Protein AF-A0A2L2WNN1-F1 (afdb_monomer)

Foldseek 3Di:
DKWKFAAAPVVVVCQVVFHKDFFQDQCCPNHPNFKRAGAGKIAPDDLQQVCQWCQPPHHHQKMFIWDAPPVLVQKDKIKGWTFGNDPPDPGTDIDIGIMIYGRIDHCVRTPTPDMDGNVVRDPPVSVVVVVVVVVVVD

Structure (mmCIF, N/CA/C/O backbone):
data_AF-A0A2L2WNN1-F1
#
_entry.id   AF-A0A2L2WNN1-F1
#
loop_
_atom_site.group_PDB
_atom_site.id
_atom_site.type_symbol
_atom_site.label_atom_id
_atom_site.label_alt_id
_atom_site.label_comp_id
_atom_site.label_asym_id
_atom_site.label_entity_id
_atom_site.label_seq_id
_atom_site.pdbx_PDB_ins_code
_atom_site.Cartn_x
_atom_site.Cartn_y
_atom_site.Cartn_z
_atom_site.occupancy
_atom_site.B_iso_or_equiv
_atom_site.auth_seq_id
_atom_site.auth_comp_id
_atom_site.auth_asym_id
_atom_site.auth_atom_id
_atom_site.pdbx_PDB_model_num
ATOM 1 N N . MET A 1 1 ? -4.022 11.574 6.636 1.00 94.25 1 MET A N 1
ATOM 2 C CA . MET A 1 1 ? -2.772 11.384 5.868 1.00 94.25 1 MET A CA 1
ATOM 3 C C . MET A 1 1 ? -3.004 10.457 4.685 1.00 94.25 1 MET A C 1
ATOM 5 O O . MET A 1 1 ? -3.510 9.356 4.869 1.00 94.25 1 MET A O 1
ATOM 9 N N . ILE A 1 2 ? -2.550 10.853 3.493 1.00 97.50 2 ILE A N 1
ATOM 10 C CA . ILE A 1 2 ? -2.607 10.013 2.288 1.00 97.50 2 ILE A CA 1
ATOM 11 C C . ILE A 1 2 ? -1.400 9.077 2.236 1.00 97.50 2 ILE A C 1
ATOM 13 O O . ILE A 1 2 ? -0.259 9.529 2.319 1.00 97.50 2 ILE A O 1
ATOM 17 N N . LEU A 1 3 ? -1.659 7.778 2.100 1.00 97.88 3 LEU A N 1
ATOM 18 C CA . LEU A 1 3 ? -0.655 6.725 2.170 1.00 97.88 3 LEU A CA 1
ATOM 19 C C . LEU A 1 3 ? -0.849 5.678 1.069 1.00 97.88 3 LEU A C 1
ATOM 21 O O . LEU A 1 3 ? -1.965 5.256 0.772 1.00 97.88 3 LEU A O 1
ATOM 25 N N . THR A 1 4 ? 0.265 5.223 0.503 1.00 98.25 4 THR A N 1
ATOM 26 C CA . THR A 1 4 ? 0.345 4.207 -0.549 1.00 98.25 4 THR A CA 1
ATOM 27 C C . THR A 1 4 ? 0.677 2.842 0.045 1.00 98.25 4 THR A C 1
ATOM 29 O O . THR A 1 4 ? 1.602 2.716 0.851 1.00 98.25 4 THR A O 1
ATOM 32 N N . ARG A 1 5 ? -0.011 1.789 -0.403 1.00 96.94 5 ARG A N 1
ATOM 33 C CA . ARG A 1 5 ? 0.290 0.402 -0.036 1.00 96.94 5 ARG A CA 1
ATOM 34 C C . ARG A 1 5 ? 0.135 -0.539 -1.223 1.00 96.94 5 ARG A C 1
ATOM 36 O O . ARG A 1 5 ? -0.883 -0.530 -1.905 1.00 96.94 5 ARG A O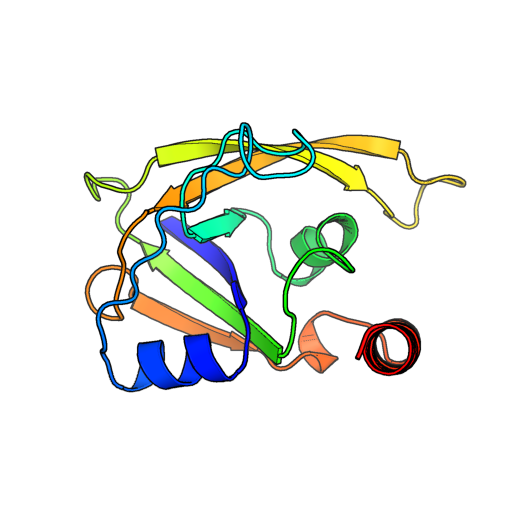 1
ATOM 43 N N . PHE A 1 6 ? 1.129 -1.397 -1.412 1.00 97.44 6 PHE A N 1
ATOM 44 C CA . PHE A 1 6 ? 1.059 -2.524 -2.337 1.00 97.44 6 PHE A CA 1
ATOM 45 C C . PHE A 1 6 ? 0.637 -3.779 -1.578 1.00 97.44 6 PHE A C 1
ATOM 47 O O . PHE A 1 6 ? 1.162 -4.054 -0.493 1.00 97.44 6 PHE A O 1
ATOM 54 N N . CYS A 1 7 ? -0.312 -4.525 -2.130 1.00 95.69 7 CYS A N 1
ATOM 55 C CA . CYS A 1 7 ? -0.872 -5.704 -1.489 1.00 95.69 7 CYS A CA 1
ATOM 56 C C . CYS A 1 7 ? -1.170 -6.826 -2.492 1.00 95.69 7 CYS A C 1
ATOM 58 O O . CYS A 1 7 ? -1.134 -6.645 -3.714 1.00 95.69 7 CYS A O 1
ATOM 60 N N . SER A 1 8 ? -1.398 -8.027 -1.958 1.00 95.19 8 SER A N 1
ATOM 61 C CA . SER A 1 8 ? -1.869 -9.161 -2.753 1.00 95.19 8 SER A CA 1
ATOM 62 C C . SER A 1 8 ? -3.348 -9.000 -3.087 1.00 95.19 8 SER A C 1
ATOM 64 O O . SER A 1 8 ? -4.079 -8.275 -2.404 1.00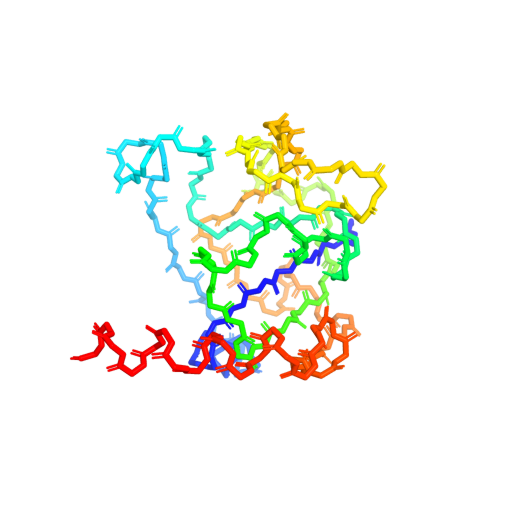 95.19 8 SER A O 1
ATOM 66 N N . ARG A 1 9 ? -3.818 -9.733 -4.101 1.00 95.06 9 ARG A N 1
ATOM 67 C CA . ARG A 1 9 ? -5.239 -9.723 -4.467 1.00 95.06 9 ARG A CA 1
ATOM 68 C C . ARG A 1 9 ? -6.126 -10.144 -3.295 1.00 95.06 9 ARG A C 1
ATOM 70 O O . ARG A 1 9 ? -7.113 -9.483 -3.008 1.00 95.06 9 ARG A O 1
ATOM 77 N N . GLN A 1 10 ? -5.707 -11.175 -2.562 1.00 96.19 10 GLN A N 1
ATOM 78 C CA . GLN A 1 10 ? -6.430 -11.677 -1.395 1.00 96.19 10 GLN A CA 1
ATOM 79 C C . GLN A 1 10 ? -6.556 -10.631 -0.277 1.00 96.19 10 GLN A C 1
ATOM 81 O O . GLN A 1 10 ? -7.618 -10.503 0.325 1.00 96.19 10 GLN A O 1
ATOM 86 N N . GLU A 1 11 ? -5.482 -9.896 0.028 1.00 96.50 11 GLU A N 1
ATOM 87 C CA . GLU A 1 11 ? -5.532 -8.827 1.032 1.00 96.50 11 GLU A CA 1
ATOM 88 C C . GLU A 1 11 ? -6.479 -7.705 0.588 1.00 96.50 11 GLU A C 1
ATOM 90 O O . GLU A 1 11 ? -7.280 -7.218 1.387 1.00 96.50 11 GLU A O 1
ATOM 95 N N . PHE A 1 12 ? -6.421 -7.328 -0.692 1.00 96.88 12 PHE A N 1
ATOM 96 C CA . PHE A 1 12 ? -7.287 -6.298 -1.254 1.00 96.88 12 PHE A CA 1
ATOM 97 C C . PHE A 1 12 ? -8.770 -6.687 -1.214 1.00 96.88 12 PHE A C 1
ATOM 99 O O . PHE A 1 12 ? -9.597 -5.887 -0.777 1.00 96.88 12 PHE A O 1
ATOM 106 N N . ASP A 1 13 ? -9.107 -7.920 -1.595 1.00 97.38 13 ASP A N 1
ATOM 107 C CA . ASP A 1 13 ? -10.490 -8.406 -1.599 1.00 97.38 13 ASP A CA 1
ATOM 108 C C . ASP A 1 13 ? -11.085 -8.406 -0.178 1.00 97.38 13 ASP A C 1
ATOM 110 O O . ASP A 1 13 ? -12.196 -7.913 0.034 1.00 97.38 13 ASP A O 1
ATOM 114 N N . LYS A 1 14 ? -10.312 -8.855 0.822 1.00 97.62 14 LYS A N 1
ATOM 115 C CA . LYS A 1 14 ? -10.697 -8.795 2.245 1.00 97.62 14 LYS A CA 1
ATOM 116 C C . LYS A 1 14 ? -10.915 -7.362 2.731 1.00 97.62 14 LYS A C 1
ATOM 118 O O . LYS A 1 14 ? -11.897 -7.070 3.412 1.00 97.62 14 LYS A O 1
ATOM 123 N N . PHE A 1 15 ? -10.024 -6.446 2.351 1.00 97.38 15 PHE A N 1
ATOM 124 C CA . PHE A 1 15 ? -10.166 -5.030 2.681 1.00 97.38 15 PHE A CA 1
ATOM 125 C C . PHE A 1 15 ? -11.460 -4.432 2.102 1.00 97.38 15 PHE A C 1
ATOM 127 O O . PHE A 1 15 ? -12.191 -3.739 2.815 1.00 97.38 15 PHE A O 1
ATOM 134 N N . LEU A 1 16 ? -11.785 -4.732 0.838 1.00 96.62 16 LEU A N 1
ATOM 135 C CA . LEU A 1 16 ? -13.021 -4.271 0.193 1.00 96.62 16 LEU A CA 1
ATOM 136 C C . LEU A 1 16 ? -14.280 -4.854 0.850 1.00 96.62 16 LEU A C 1
ATOM 138 O O . LEU A 1 16 ? -15.261 -4.126 1.047 1.00 96.62 16 LEU A O 1
ATOM 142 N N . ALA A 1 17 ? -14.227 -6.126 1.256 1.00 97.25 17 ALA A N 1
ATOM 143 C CA . ALA A 1 17 ? -15.282 -6.782 2.028 1.00 97.25 17 ALA A CA 1
ATOM 144 C C . ALA A 1 17 ? -15.506 -6.137 3.411 1.00 97.25 17 ALA A C 1
ATOM 146 O O . ALA A 1 17 ? -16.533 -6.368 4.046 1.00 97.25 17 ALA A O 1
ATOM 147 N N . GLY A 1 18 ? -14.589 -5.271 3.857 1.00 96.44 18 GLY A N 1
ATOM 148 C CA . GLY A 1 18 ? -14.649 -4.606 5.154 1.00 96.44 18 GLY A CA 1
ATOM 149 C C . GLY A 1 18 ? -14.128 -5.469 6.296 1.00 96.44 18 GLY A C 1
ATOM 150 O O . GLY A 1 18 ? -14.369 -5.131 7.453 1.00 96.44 18 GLY A O 1
ATOM 151 N N . GLU A 1 19 ? -13.414 -6.554 5.988 1.00 97.81 19 GLU A N 1
ATOM 152 C CA . GLU A 1 19 ? -12.759 -7.373 6.999 1.00 97.81 19 GLU A CA 1
ATOM 153 C C . GLU A 1 19 ? -11.661 -6.583 7.715 1.00 97.81 19 GLU A C 1
ATOM 155 O O . GLU A 1 19 ? -10.974 -5.732 7.138 1.00 97.81 19 GLU A O 1
ATOM 160 N N . THR A 1 20 ? -11.471 -6.911 8.989 1.00 97.44 20 THR A N 1
ATOM 161 C CA . THR A 1 20 ? -10.318 -6.456 9.755 1.00 97.44 20 THR A CA 1
ATOM 162 C C . THR A 1 20 ? -9.103 -7.290 9.381 1.00 97.44 20 THR A C 1
ATOM 164 O O . THR A 1 20 ? -9.014 -8.479 9.689 1.00 97.44 20 THR A O 1
ATOM 167 N N . LEU A 1 21 ? -8.154 -6.648 8.707 1.00 97.44 21 LEU A N 1
ATOM 168 C CA . LEU A 1 21 ? -6.873 -7.231 8.354 1.00 97.44 21 LEU A CA 1
ATOM 169 C C . LEU A 1 21 ? -5.935 -7.140 9.550 1.00 97.44 21 LEU A C 1
ATOM 171 O O . LEU A 1 21 ? -5.758 -6.059 10.105 1.00 97.44 21 LEU A O 1
ATOM 175 N N . ILE A 1 22 ? -5.298 -8.256 9.907 1.00 96.75 22 ILE A N 1
ATOM 176 C CA . ILE A 1 22 ? -4.352 -8.347 11.024 1.00 96.75 22 ILE A CA 1
ATOM 177 C C . ILE A 1 22 ? -3.023 -8.899 10.509 1.00 96.75 22 ILE A C 1
ATOM 179 O O . ILE A 1 22 ? -2.979 -9.941 9.855 1.00 96.75 22 ILE A O 1
ATOM 183 N N . ASN A 1 23 ? -1.931 -8.211 10.828 1.00 94.44 23 ASN A N 1
ATOM 184 C CA . ASN A 1 23 ? -0.572 -8.633 10.536 1.00 94.44 23 ASN A CA 1
ATOM 185 C C . ASN A 1 23 ? 0.356 -8.212 11.682 1.00 94.44 23 ASN A C 1
ATOM 187 O O . ASN A 1 23 ? 0.511 -7.030 11.974 1.00 94.44 23 ASN A O 1
ATOM 191 N N . ASN A 1 24 ? 1.003 -9.195 12.306 1.00 92.25 24 ASN A N 1
ATOM 192 C CA . ASN A 1 24 ? 1.931 -8.993 13.421 1.00 92.25 24 ASN A CA 1
ATOM 193 C C . ASN A 1 24 ? 3.392 -9.284 13.041 1.00 92.25 24 ASN A C 1
ATOM 195 O O . ASN A 1 24 ? 4.245 -9.394 13.921 1.00 92.25 24 ASN A O 1
ATOM 199 N N . THR A 1 25 ? 3.699 -9.421 11.746 1.00 90.19 25 THR A N 1
ATOM 200 C CA . THR A 1 25 ? 5.060 -9.662 11.263 1.00 90.19 25 THR A CA 1
ATOM 201 C C . THR A 1 25 ? 5.988 -8.530 11.693 1.00 90.19 25 THR A C 1
ATOM 203 O O . THR A 1 25 ? 5.729 -7.356 11.432 1.00 90.19 25 THR A O 1
ATOM 206 N N . ASP A 1 26 ? 7.091 -8.892 12.343 1.00 87.19 26 ASP A N 1
ATOM 207 C CA . ASP A 1 26 ? 8.188 -7.987 12.676 1.00 87.19 26 ASP A CA 1
ATOM 208 C C . ASP A 1 26 ? 9.205 -8.019 11.527 1.00 87.19 26 ASP A C 1
ATOM 210 O O . ASP A 1 26 ? 9.959 -8.984 11.391 1.00 87.19 26 ASP A O 1
ATOM 214 N N . HIS A 1 27 ? 9.216 -6.989 10.674 1.00 82.94 27 HIS A N 1
ATOM 215 C CA . HIS A 1 27 ? 10.076 -6.957 9.479 1.00 82.94 27 HIS A CA 1
ATOM 216 C C . HIS A 1 27 ? 11.559 -6.732 9.806 1.00 82.94 27 HIS A C 1
ATOM 218 O O . HIS A 1 27 ? 12.419 -6.943 8.944 1.00 82.94 27 HIS A O 1
ATOM 224 N N . TYR A 1 28 ? 11.871 -6.368 11.054 1.00 81.56 28 TYR A N 1
ATOM 225 C CA . TYR A 1 28 ? 13.239 -6.234 11.538 1.00 81.56 28 TYR A CA 1
ATOM 226 C C . TYR A 1 28 ? 13.786 -7.576 12.022 1.00 81.56 28 TYR A C 1
ATOM 228 O O . TYR A 1 28 ? 14.808 -8.039 11.522 1.00 81.56 28 TYR A O 1
ATOM 236 N N . ARG A 1 29 ? 13.093 -8.218 12.975 1.00 72.50 29 ARG A N 1
ATOM 237 C CA . ARG A 1 29 ? 13.551 -9.467 13.614 1.00 72.50 29 ARG A CA 1
ATOM 238 C C . ARG A 1 29 ? 13.189 -10.728 12.831 1.00 72.50 29 ARG A C 1
ATOM 240 O O . ARG A 1 29 ? 13.911 -11.712 12.916 1.00 72.50 29 ARG A O 1
ATOM 247 N N . GLY A 1 30 ? 12.074 -10.706 12.104 1.00 59.97 30 GLY A N 1
ATOM 248 C CA . GLY A 1 30 ? 11.578 -11.812 11.277 1.00 59.97 30 GLY A CA 1
ATOM 249 C C . GLY A 1 30 ? 11.747 -11.589 9.771 1.00 59.97 30 GLY A C 1
ATOM 250 O O . GLY A 1 30 ? 11.331 -12.436 8.985 1.00 59.97 30 GLY A O 1
ATOM 251 N N . GLY A 1 31 ? 12.329 -10.458 9.358 1.00 61.25 31 GLY A N 1
ATOM 252 C CA . GLY A 1 31 ? 12.620 -10.130 7.961 1.00 61.25 31 GLY A CA 1
ATOM 253 C C . GLY A 1 31 ? 14.118 -10.135 7.643 1.00 61.25 31 GLY A C 1
ATOM 254 O O . GLY A 1 31 ? 14.942 -10.626 8.408 1.0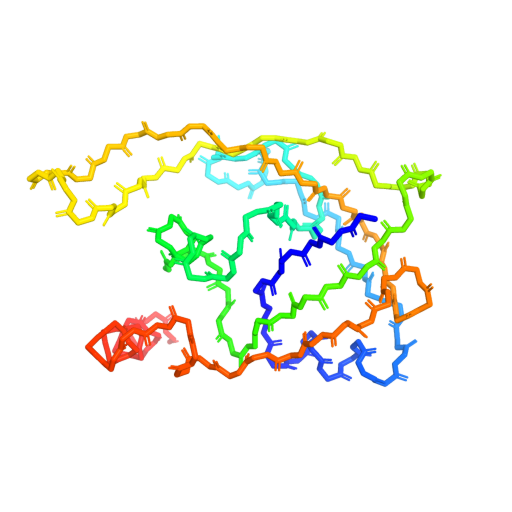0 61.25 31 GLY A O 1
ATOM 255 N N . LYS A 1 32 ? 14.502 -9.538 6.507 1.00 64.75 32 LYS A N 1
ATOM 256 C CA . LYS A 1 32 ? 15.918 -9.368 6.109 1.00 64.75 32 LYS A CA 1
ATOM 257 C C . LYS A 1 32 ? 16.615 -8.182 6.811 1.00 64.75 32 LYS A C 1
ATOM 259 O O . LYS A 1 32 ? 17.645 -7.719 6.331 1.00 64.75 32 LYS A O 1
ATOM 264 N N . GLY A 1 33 ? 16.031 -7.640 7.887 1.00 66.00 33 GLY A N 1
ATOM 265 C CA . GLY A 1 33 ? 16.552 -6.475 8.621 1.00 66.00 33 GLY A CA 1
ATOM 266 C C . GLY A 1 33 ? 16.457 -5.140 7.868 1.00 66.00 33 GLY A C 1
ATOM 267 O O . GLY A 1 33 ? 17.121 -4.175 8.239 1.00 66.00 33 GLY A O 1
ATOM 268 N N . GLY A 1 34 ? 15.666 -5.084 6.791 1.00 75.06 34 GLY A N 1
ATOM 269 C CA . GLY A 1 34 ? 15.569 -3.924 5.901 1.00 75.06 34 GLY A CA 1
ATOM 270 C C . GLY A 1 34 ? 14.573 -2.850 6.342 1.00 75.06 34 GLY A C 1
ATOM 271 O O . GLY A 1 34 ? 14.666 -1.735 5.857 1.00 75.06 34 GLY A O 1
ATOM 272 N N . SER A 1 35 ? 13.642 -3.137 7.253 1.00 82.06 35 SER A N 1
ATOM 273 C CA . SER A 1 35 ? 12.681 -2.154 7.774 1.00 82.06 35 SER A CA 1
ATOM 274 C C . SER A 1 35 ? 12.435 -2.402 9.260 1.00 82.06 35 SER A C 1
ATOM 276 O O . SER A 1 35 ? 12.487 -3.545 9.711 1.00 82.06 35 SER A O 1
ATOM 278 N N . VAL A 1 36 ? 12.185 -1.335 10.026 1.00 84.81 36 VAL A N 1
ATOM 279 C CA . VAL A 1 36 ? 11.837 -1.413 11.462 1.00 84.81 36 VAL A CA 1
ATOM 280 C C . VAL A 1 36 ? 10.325 -1.464 11.702 1.00 84.81 36 VAL A C 1
ATOM 282 O O . VAL A 1 36 ? 9.840 -1.230 12.809 1.00 84.81 36 VAL A O 1
ATOM 285 N N . SER A 1 37 ? 9.562 -1.730 10.646 1.00 85.88 37 SER A N 1
ATOM 286 C CA . SER A 1 37 ? 8.105 -1.781 10.656 1.00 85.88 37 SER A CA 1
ATOM 287 C C . SER A 1 37 ? 7.567 -3.070 11.281 1.00 85.88 37 SER A C 1
ATOM 289 O O . SER A 1 37 ? 8.202 -4.129 11.259 1.00 85.88 37 SER A O 1
ATOM 291 N N . LYS A 1 38 ? 6.353 -2.977 11.836 1.00 91.12 38 LYS A N 1
ATOM 292 C CA . LYS A 1 38 ? 5.580 -4.125 12.318 1.00 91.12 38 LYS A CA 1
ATOM 293 C C . LYS A 1 38 ? 4.200 -4.129 11.680 1.00 91.12 38 LYS A C 1
ATOM 295 O O . LYS A 1 38 ? 3.497 -3.124 11.740 1.00 91.12 38 LYS A O 1
ATOM 300 N N . GLY A 1 39 ? 3.827 -5.262 11.101 1.00 93.56 39 GLY A N 1
ATOM 301 C CA . GLY A 1 39 ? 2.556 -5.454 10.419 1.00 93.56 39 GLY A CA 1
ATOM 302 C C . GLY A 1 39 ? 2.550 -4.929 8.988 1.00 93.56 39 GLY A C 1
ATOM 303 O O . GLY A 1 39 ? 3.437 -5.237 8.188 1.00 93.56 39 GLY A O 1
ATOM 304 N N . PHE A 1 40 ? 1.512 -4.175 8.648 1.00 95.44 40 PHE A N 1
ATOM 305 C CA . PHE A 1 40 ? 1.305 -3.610 7.323 1.00 95.44 40 PHE A CA 1
ATOM 306 C C . PHE A 1 40 ? 2.069 -2.303 7.164 1.00 95.44 40 PHE A C 1
ATOM 308 O O . PHE A 1 40 ? 1.872 -1.375 7.944 1.00 95.44 40 PHE A O 1
ATOM 315 N N . CYS A 1 41 ? 2.909 -2.221 6.136 1.00 94.81 41 CYS A N 1
ATOM 316 C CA . CYS A 1 41 ? 3.688 -1.028 5.815 1.00 94.81 41 CYS A CA 1
ATOM 317 C C . CYS A 1 41 ? 2.986 -0.172 4.759 1.00 94.81 41 CYS A C 1
ATOM 319 O O . CYS A 1 41 ? 2.361 -0.693 3.828 1.00 94.81 41 CYS A O 1
ATOM 321 N N . PHE A 1 42 ? 3.148 1.135 4.896 1.00 96.69 42 PHE A N 1
ATOM 322 C CA . PHE A 1 42 ? 2.626 2.164 4.017 1.00 96.69 42 PHE A CA 1
ATOM 323 C C . PHE A 1 42 ? 3.735 3.160 3.696 1.00 96.69 42 PHE A C 1
ATOM 325 O O . PHE A 1 42 ? 4.520 3.539 4.569 1.00 96.69 42 PHE A O 1
ATOM 332 N N . SER A 1 43 ? 3.764 3.611 2.450 1.00 96.81 43 SER A N 1
ATOM 333 C CA . SER A 1 43 ? 4.660 4.663 1.996 1.00 96.81 43 SER A CA 1
ATOM 334 C C . SER A 1 43 ? 3.914 5.998 1.911 1.00 96.81 43 SER A C 1
ATOM 336 O O . SER A 1 43 ? 2.777 6.019 1.439 1.00 96.81 43 SER A O 1
ATOM 338 N N . PRO A 1 44 ? 4.525 7.120 2.329 1.00 97.00 44 PRO A N 1
ATOM 339 C CA . PRO A 1 44 ? 4.005 8.453 2.035 1.00 97.00 44 PRO A CA 1
ATOM 340 C C . PRO A 1 44 ? 4.268 8.888 0.583 1.00 97.00 44 PRO A C 1
ATOM 342 O O . PRO A 1 44 ? 3.738 9.908 0.153 1.00 97.00 44 PRO A O 1
ATOM 345 N N . ASP A 1 45 ? 5.096 8.152 -0.167 1.00 96.62 45 ASP A N 1
ATOM 346 C CA . ASP A 1 45 ? 5.382 8.455 -1.567 1.00 96.62 45 ASP A CA 1
ATOM 347 C C . ASP A 1 45 ? 4.224 8.013 -2.476 1.00 96.62 45 ASP A C 1
ATOM 349 O O . ASP A 1 45 ? 3.525 7.028 -2.215 1.00 96.62 45 ASP A O 1
ATOM 353 N N . GLU A 1 46 ? 4.067 8.693 -3.613 1.00 96.62 46 GLU A N 1
ATOM 354 C CA . GLU A 1 46 ? 3.133 8.263 -4.654 1.00 96.62 46 GLU A CA 1
ATOM 355 C C . GLU A 1 46 ? 3.484 6.875 -5.225 1.00 96.62 46 GLU A C 1
ATOM 357 O O . GLU A 1 46 ? 4.669 6.527 -5.293 1.00 96.62 46 GLU A O 1
ATOM 362 N N . PRO A 1 47 ? 2.498 6.112 -5.744 1.00 96.69 47 PRO A N 1
ATOM 363 C CA . PRO A 1 47 ? 2.687 4.750 -6.250 1.00 96.69 47 PRO A CA 1
ATOM 364 C C . PRO A 1 47 ? 3.896 4.555 -7.166 1.00 96.69 47 PRO A C 1
ATOM 366 O O . PRO A 1 47 ? 4.727 3.693 -6.899 1.00 96.69 47 PRO A O 1
ATOM 369 N N . LYS A 1 48 ? 4.066 5.388 -8.202 1.00 94.62 48 LYS A N 1
ATOM 370 C CA . LYS A 1 48 ? 5.209 5.276 -9.129 1.00 94.62 48 LYS A CA 1
ATOM 371 C C . LYS A 1 48 ? 6.556 5.503 -8.448 1.00 94.62 48 LYS A C 1
ATOM 373 O O . LYS A 1 48 ? 7.549 4.895 -8.837 1.00 94.62 48 LYS A O 1
ATOM 378 N N . THR A 1 49 ? 6.613 6.386 -7.456 1.00 93.75 49 THR A N 1
ATOM 379 C CA . THR A 1 49 ? 7.839 6.665 -6.700 1.00 93.75 49 THR A CA 1
ATOM 380 C C . THR A 1 49 ? 8.127 5.538 -5.717 1.00 93.75 49 THR A C 1
ATOM 382 O O . THR A 1 49 ? 9.251 5.042 -5.689 1.00 93.75 49 THR A O 1
ATOM 385 N N . ALA A 1 50 ? 7.111 5.089 -4.977 1.00 95.31 50 ALA A N 1
ATOM 386 C CA . ALA A 1 50 ? 7.206 3.972 -4.045 1.00 95.31 50 ALA A CA 1
ATOM 387 C C . ALA A 1 50 ? 7.628 2.671 -4.750 1.00 95.31 50 ALA A C 1
ATOM 389 O O . ALA A 1 50 ? 8.502 1.939 -4.283 1.00 95.31 50 ALA A O 1
ATOM 390 N N . TRP A 1 51 ? 7.076 2.425 -5.939 1.00 94.81 51 TRP A N 1
ATOM 391 C CA . TRP A 1 51 ? 7.385 1.257 -6.754 1.00 94.81 51 TRP A CA 1
ATOM 392 C C . TRP A 1 51 ? 8.872 1.132 -7.099 1.00 94.81 51 TRP A C 1
ATOM 394 O O . TRP A 1 51 ? 9.413 0.027 -7.088 1.00 94.81 51 TRP A O 1
ATOM 404 N N . ARG A 1 52 ? 9.571 2.256 -7.318 1.00 91.94 52 ARG A N 1
ATOM 405 C CA . ARG A 1 52 ? 11.001 2.256 -7.675 1.00 91.94 52 ARG A CA 1
ATOM 406 C C . ARG A 1 52 ? 11.868 1.516 -6.670 1.00 91.94 52 ARG A C 1
ATOM 408 O O . ARG A 1 52 ? 12.866 0.956 -7.098 1.00 91.94 52 ARG A O 1
ATOM 415 N N . TYR A 1 53 ? 11.515 1.525 -5.386 1.00 91.12 53 TYR A N 1
ATOM 416 C CA . TYR A 1 53 ? 12.309 0.907 -4.320 1.00 91.12 53 TYR A CA 1
ATOM 417 C C . TYR A 1 53 ? 11.616 -0.277 -3.629 1.00 91.12 53 TYR A C 1
ATOM 419 O O . TYR A 1 53 ? 12.280 -1.036 -2.924 1.00 91.12 53 TYR A O 1
ATOM 427 N N . LEU A 1 54 ? 10.309 -0.471 -3.848 1.00 92.12 54 LEU A N 1
ATOM 428 C CA . LEU A 1 54 ? 9.548 -1.609 -3.315 1.00 92.12 54 LEU A CA 1
ATOM 429 C C . LEU A 1 54 ? 9.377 -2.763 -4.314 1.00 92.12 54 LEU A C 1
ATOM 431 O O . LEU A 1 54 ? 9.028 -3.878 -3.909 1.00 92.12 54 LEU A O 1
ATOM 435 N N . LYS A 1 55 ? 9.620 -2.544 -5.614 1.00 89.19 55 LYS A N 1
ATOM 436 C CA . LYS A 1 55 ? 9.491 -3.605 -6.621 1.00 89.19 55 LYS A CA 1
ATOM 437 C C . LYS A 1 55 ? 10.363 -4.816 -6.277 1.00 89.19 55 LYS A C 1
ATOM 439 O O . LYS A 1 55 ? 11.537 -4.694 -5.935 1.00 89.19 55 LYS A O 1
ATOM 444 N N . GLY A 1 56 ? 9.768 -6.006 -6.361 1.00 85.56 56 GLY A N 1
ATOM 445 C CA . GLY A 1 56 ? 10.437 -7.280 -6.078 1.00 85.56 56 GLY A CA 1
ATOM 446 C C . GLY A 1 56 ? 10.455 -7.721 -4.607 1.00 85.56 56 GLY A C 1
ATOM 447 O O . GLY A 1 56 ? 10.865 -8.854 -4.346 1.00 85.56 56 GLY A O 1
ATOM 448 N N . ILE A 1 57 ? 9.995 -6.888 -3.664 1.00 87.06 57 ILE A N 1
ATOM 449 C CA . ILE A 1 57 ? 9.852 -7.264 -2.241 1.00 87.06 57 ILE A CA 1
ATOM 450 C C . ILE A 1 57 ? 8.409 -7.214 -1.727 1.00 87.06 57 ILE A C 1
ATOM 452 O O . ILE A 1 57 ? 8.109 -7.852 -0.721 1.00 87.06 57 ILE A O 1
ATOM 456 N N . VAL A 1 58 ? 7.514 -6.505 -2.417 1.00 90.44 58 VAL A N 1
ATOM 457 C CA . VAL A 1 58 ? 6.082 -6.447 -2.087 1.00 90.44 58 VAL A CA 1
ATOM 458 C C . VAL A 1 58 ? 5.242 -7.253 -3.077 1.00 90.44 58 VAL A C 1
ATOM 460 O O . VAL A 1 58 ? 5.619 -7.433 -4.238 1.00 90.44 58 VAL A O 1
ATOM 463 N N . SER A 1 59 ? 4.074 -7.713 -2.621 1.00 91.38 59 SER A N 1
ATOM 464 C CA . SER A 1 59 ? 3.013 -8.155 -3.535 1.00 91.38 59 SER A CA 1
ATOM 465 C C . SER A 1 59 ? 2.487 -6.948 -4.298 1.00 91.38 59 SER A C 1
ATOM 467 O O . SER A 1 59 ? 2.329 -5.889 -3.704 1.00 91.38 59 SER A O 1
ATOM 469 N N . TYR A 1 60 ? 2.237 -7.103 -5.594 1.00 92.38 60 TYR A N 1
ATOM 470 C CA . TYR A 1 60 ? 1.913 -5.990 -6.492 1.00 92.38 60 TYR A CA 1
ATOM 471 C C . TYR A 1 60 ? 0.606 -6.196 -7.258 1.00 92.38 60 TYR A C 1
ATOM 473 O O . TYR A 1 60 ? 0.385 -5.533 -8.260 1.00 92.38 60 TYR A O 1
ATOM 481 N N . ASP A 1 61 ? -0.254 -7.109 -6.804 1.00 93.31 61 ASP A N 1
ATOM 482 C CA . ASP A 1 61 ? -1.524 -7.401 -7.485 1.00 93.31 61 ASP A CA 1
ATOM 483 C C . ASP A 1 61 ? -2.493 -6.212 -7.429 1.00 93.31 61 ASP A C 1
ATOM 485 O O . ASP A 1 61 ? -3.343 -6.057 -8.304 1.00 93.31 61 ASP A O 1
ATOM 489 N N . ALA A 1 62 ? -2.365 -5.378 -6.394 1.00 94.44 62 ALA A N 1
ATOM 490 C CA . ALA A 1 62 ? -3.051 -4.103 -6.270 1.00 94.44 62 ALA A CA 1
ATOM 491 C C . ALA A 1 62 ? -2.154 -3.076 -5.565 1.00 94.44 62 ALA A C 1
ATOM 493 O O . ALA A 1 62 ? -1.377 -3.411 -4.666 1.00 94.44 62 ALA A O 1
ATOM 494 N N . CYS A 1 63 ? -2.299 -1.807 -5.947 1.00 98.00 63 CYS A N 1
ATOM 495 C CA . CYS A 1 63 ? -1.769 -0.677 -5.193 1.00 98.00 63 CYS A CA 1
ATOM 496 C C . CYS A 1 63 ? -2.930 0.189 -4.706 1.00 98.00 63 CYS A C 1
ATOM 498 O O . CYS A 1 63 ? -3.642 0.790 -5.508 1.00 98.00 63 CYS A O 1
ATOM 500 N N . ILE A 1 64 ? -3.112 0.284 -3.393 1.00 97.81 64 ILE A N 1
ATOM 501 C CA . ILE A 1 64 ? -4.137 1.125 -2.781 1.00 97.81 64 ILE A CA 1
ATOM 502 C C . ILE A 1 64 ? -3.537 2.434 -2.279 1.00 97.81 64 ILE A C 1
ATOM 504 O O . ILE A 1 64 ? -2.421 2.479 -1.764 1.00 97.81 64 ILE A O 1
ATOM 508 N N . ILE A 1 65 ? -4.315 3.497 -2.426 1.00 98.44 65 ILE A N 1
ATOM 509 C CA . ILE A 1 65 ? -4.090 4.796 -1.811 1.00 98.44 65 ILE A CA 1
ATOM 510 C C . ILE A 1 65 ? -5.201 4.975 -0.790 1.00 98.44 65 ILE A C 1
ATOM 512 O O . ILE A 1 65 ? -6.384 4.919 -1.141 1.00 98.44 65 ILE A O 1
ATOM 516 N N . VAL A 1 66 ? -4.821 5.165 0.465 1.00 98.06 66 VAL A N 1
ATOM 517 C CA . VAL A 1 66 ? -5.747 5.293 1.588 1.00 98.06 66 VAL A CA 1
ATOM 518 C C . VAL A 1 66 ? -5.528 6.607 2.321 1.00 98.06 66 VAL A C 1
ATOM 520 O O . VAL A 1 66 ? -4.408 7.106 2.387 1.00 98.06 66 VAL A O 1
ATOM 523 N N . ASP A 1 67 ? -6.599 7.150 2.883 1.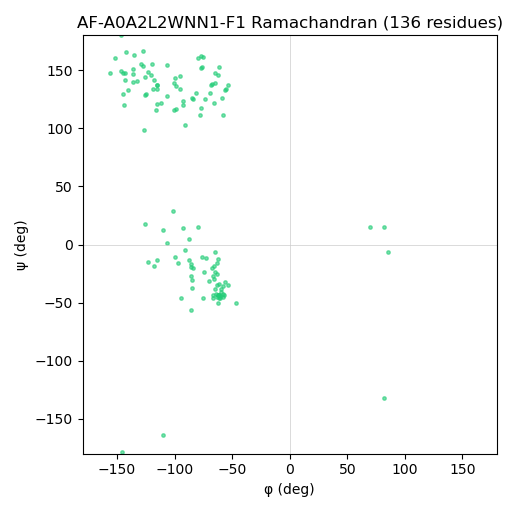00 97.94 67 ASP A N 1
ATOM 524 C CA . ASP A 1 67 ? -6.538 8.219 3.869 1.00 97.94 67 ASP A CA 1
ATOM 525 C C . ASP A 1 67 ? -6.684 7.618 5.268 1.00 97.94 67 ASP A C 1
ATOM 527 O O . ASP A 1 67 ? -7.704 7.003 5.598 1.00 97.94 67 ASP A O 1
ATOM 531 N N . ILE A 1 68 ? -5.637 7.771 6.074 1.00 96.50 68 ILE A N 1
ATOM 532 C CA . ILE A 1 68 ? -5.599 7.360 7.477 1.00 96.50 68 ILE A CA 1
ATOM 533 C C . ILE A 1 68 ? -5.456 8.627 8.320 1.00 96.50 68 ILE A C 1
ATOM 535 O O . ILE A 1 68 ? -4.470 9.341 8.124 1.00 96.50 68 ILE A O 1
ATOM 539 N N . PRO A 1 69 ? -6.383 8.933 9.245 1.00 94.00 69 PRO A N 1
ATOM 540 C CA . PRO A 1 69 ? -6.257 10.090 10.129 1.00 94.00 69 PRO A CA 1
ATOM 541 C C . PRO A 1 69 ? -4.925 10.097 10.887 1.00 94.00 69 PRO A C 1
ATOM 543 O O . PRO A 1 69 ? -4.483 9.060 11.384 1.00 94.00 69 PRO A O 1
ATOM 546 N N . ASP A 1 70 ? -4.282 11.258 10.978 1.00 86.69 70 ASP A N 1
ATOM 547 C CA . ASP A 1 70 ? -2.935 11.406 11.551 1.00 86.69 70 ASP A CA 1
ATOM 548 C C . ASP A 1 70 ? -2.897 11.075 13.054 1.00 86.69 70 ASP A C 1
ATOM 550 O O . ASP A 1 70 ? -1.854 10.705 13.592 1.00 86.69 70 ASP A O 1
ATOM 554 N N . ASP A 1 71 ? -4.045 11.183 13.722 1.00 86.88 71 ASP A N 1
ATOM 555 C CA . ASP A 1 71 ? -4.279 10.851 15.124 1.00 86.88 71 ASP A CA 1
ATOM 556 C C . ASP A 1 71 ? -4.667 9.379 15.348 1.00 86.88 71 ASP A C 1
ATOM 558 O O . ASP A 1 71 ? -4.944 8.987 16.482 1.00 86.88 71 ASP A O 1
ATOM 562 N N . THR A 1 72 ? -4.651 8.541 14.301 1.00 88.94 72 THR A N 1
ATOM 563 C CA . THR A 1 72 ? -4.921 7.100 14.411 1.00 88.94 72 THR A CA 1
ATOM 564 C C . THR A 1 72 ? -3.926 6.459 15.390 1.00 88.94 72 THR A C 1
ATOM 566 O O . THR A 1 72 ? -2.751 6.310 15.043 1.00 88.94 72 THR A O 1
ATOM 569 N N . PRO A 1 73 ? -4.356 5.990 16.581 1.00 85.38 73 PRO A N 1
ATOM 570 C CA . PRO A 1 73 ? -3.428 5.609 17.656 1.00 85.38 73 PRO A CA 1
ATOM 571 C C . PRO A 1 73 ? -2.495 4.441 17.312 1.00 85.38 73 PRO A C 1
ATOM 573 O O . PRO A 1 73 ? -1.421 4.286 17.893 1.00 85.38 73 PRO A O 1
ATOM 576 N N . MET A 1 74 ? -2.915 3.588 16.377 1.00 88.25 74 MET A N 1
ATOM 577 C CA . MET A 1 74 ? -2.156 2.413 15.951 1.00 88.25 74 MET A CA 1
ATOM 578 C C . MET A 1 74 ? -1.159 2.713 14.825 1.00 88.25 74 MET A C 1
ATOM 580 O O . MET A 1 74 ? -0.293 1.879 14.556 1.00 88.25 74 MET A O 1
ATOM 584 N N . LEU A 1 75 ? -1.259 3.876 14.173 1.00 93.88 75 LEU A N 1
ATOM 585 C CA . LEU A 1 75 ? -0.377 4.252 13.076 1.00 93.88 75 LEU A CA 1
ATOM 586 C C . LEU A 1 75 ? 0.977 4.701 13.634 1.00 93.88 75 LEU A C 1
ATOM 588 O O . LEU A 1 75 ? 1.082 5.687 14.361 1.00 93.88 75 LEU A O 1
ATOM 592 N N . ARG A 1 76 ? 2.043 3.982 13.286 1.00 94.75 76 ARG A N 1
ATOM 593 C CA . ARG A 1 76 ? 3.394 4.251 13.789 1.00 94.75 76 ARG A CA 1
ATOM 594 C C . ARG A 1 76 ? 4.321 4.670 12.667 1.00 94.75 76 ARG A C 1
ATOM 596 O O . ARG A 1 76 ? 4.389 4.002 11.638 1.00 94.75 76 ARG A O 1
ATOM 603 N N . LYS A 1 77 ? 5.096 5.730 12.900 1.00 94.62 77 LYS A N 1
ATOM 604 C CA . LYS A 1 77 ? 6.229 6.083 12.038 1.00 94.62 77 LYS A CA 1
ATOM 605 C C . LYS A 1 77 ? 7.295 4.995 12.115 1.00 94.62 77 LYS A C 1
ATOM 607 O O . LYS A 1 77 ? 7.587 4.466 13.186 1.00 94.62 77 LYS A O 1
ATOM 612 N N . SER A 1 78 ? 7.873 4.679 10.970 1.00 93.00 78 SER A N 1
ATOM 613 C CA . SER A 1 78 ? 8.922 3.686 10.797 1.00 93.00 78 SER A CA 1
ATOM 614 C C . SER A 1 78 ? 9.868 4.128 9.680 1.00 93.00 78 SER A C 1
ATOM 616 O O . SER A 1 78 ? 9.701 5.195 9.085 1.00 93.00 78 SER A O 1
ATOM 618 N N . CYS A 1 79 ? 10.886 3.327 9.398 1.00 92.44 79 CYS A N 1
ATOM 619 C CA . CYS A 1 79 ? 11.758 3.543 8.259 1.00 92.44 79 CYS A CA 1
ATOM 620 C C . CYS A 1 79 ? 1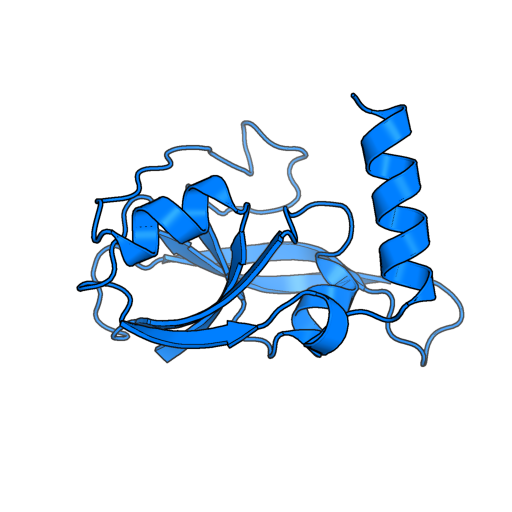2.243 2.222 7.670 1.00 92.44 79 CYS A C 1
ATOM 622 O O . CYS A 1 79 ? 12.427 1.225 8.377 1.00 92.44 79 CYS A O 1
ATOM 624 N N . GLY A 1 80 ? 12.479 2.253 6.362 1.00 90.12 80 GLY A N 1
ATOM 625 C CA . GLY A 1 80 ? 13.045 1.148 5.609 1.00 90.12 80 GLY A CA 1
ATOM 626 C C . GLY A 1 80 ? 14.281 1.576 4.828 1.00 90.12 80 GLY A C 1
ATOM 627 O O . GLY A 1 80 ? 14.374 2.700 4.336 1.00 90.12 80 GLY A O 1
ATOM 628 N N . LYS A 1 81 ? 15.252 0.675 4.739 1.00 90.81 81 LYS A N 1
ATOM 629 C CA . LYS A 1 81 ? 16.468 0.783 3.943 1.00 90.81 81 LYS A CA 1
ATOM 630 C C . LYS A 1 81 ? 16.277 -0.025 2.663 1.00 90.81 81 LYS A C 1
ATOM 632 O O . LYS A 1 81 ? 16.169 -1.250 2.709 1.00 90.81 81 LYS A O 1
ATOM 637 N N . TYR A 1 82 ? 16.288 0.660 1.527 1.00 89.75 82 TYR A N 1
ATOM 638 C CA . TYR A 1 82 ? 15.983 0.081 0.221 1.00 89.75 82 TYR A CA 1
ATOM 639 C C . TYR A 1 82 ? 17.075 0.355 -0.802 1.00 89.75 82 TYR A C 1
ATOM 641 O O . TYR A 1 82 ? 17.934 1.211 -0.599 1.00 89.75 82 TYR A O 1
ATOM 649 N N . MET A 1 83 ? 17.015 -0.370 -1.918 1.00 87.38 83 MET A N 1
ATOM 650 C CA . MET A 1 83 ? 17.727 0.003 -3.134 1.00 87.38 83 MET A CA 1
ATOM 651 C C . MET A 1 83 ? 16.796 0.844 -4.004 1.00 87.38 83 MET A C 1
ATOM 653 O O . MET A 1 83 ? 15.729 0.378 -4.395 1.00 87.38 83 MET A O 1
ATOM 657 N N . ASP A 1 84 ? 17.194 2.078 -4.295 1.00 83.94 84 ASP A N 1
ATOM 658 C CA . ASP A 1 84 ? 16.476 2.984 -5.187 1.00 83.94 84 ASP A CA 1
ATOM 659 C C . ASP A 1 84 ? 17.021 2.847 -6.612 1.00 83.94 84 ASP A C 1
ATOM 661 O O . ASP A 1 84 ? 18.220 3.023 -6.855 1.00 83.94 84 ASP A O 1
ATOM 665 N N . TYR A 1 85 ? 16.120 2.537 -7.544 1.00 78.31 85 TYR A N 1
ATOM 666 C CA . TYR A 1 85 ? 16.406 2.321 -8.963 1.00 78.31 85 TYR A CA 1
ATOM 667 C C . TYR A 1 85 ? 16.030 3.537 -9.831 1.00 78.31 85 TYR A C 1
ATOM 669 O O . TYR A 1 85 ? 15.647 3.381 -10.987 1.00 78.31 85 TYR A O 1
ATOM 677 N N . SER A 1 86 ? 16.064 4.752 -9.282 1.00 76.00 86 SER A N 1
ATOM 678 C CA . SER A 1 86 ? 15.787 5.984 -10.033 1.00 76.00 86 SER A CA 1
ATOM 679 C C . SER A 1 86 ? 16.680 6.151 -11.271 1.00 76.00 86 SER A C 1
ATOM 681 O O . SER A 1 86 ? 17.902 6.024 -11.221 1.00 76.00 86 SER A O 1
ATOM 683 N N . ASN A 1 87 ? 16.040 6.519 -12.386 1.00 61.44 87 ASN A N 1
ATOM 684 C CA . ASN A 1 87 ? 16.618 6.537 -13.737 1.00 61.44 87 ASN A CA 1
ATOM 685 C C . ASN A 1 87 ? 17.765 7.544 -13.955 1.00 61.44 87 ASN A C 1
ATOM 687 O O . ASN A 1 87 ? 18.355 7.563 -15.029 1.00 61.44 87 ASN A O 1
ATOM 691 N N . SER A 1 88 ? 18.069 8.408 -12.985 1.00 66.69 88 SER A N 1
ATOM 692 C CA . SER A 1 88 ? 19.115 9.429 -13.117 1.00 66.69 88 SER A CA 1
ATOM 693 C C . SER A 1 88 ? 20.494 8.967 -12.647 1.00 66.69 88 SER A C 1
ATOM 695 O O . SER A 1 88 ? 21.456 9.722 -12.785 1.00 66.69 88 SER A O 1
ATOM 697 N N . ARG A 1 89 ? 20.620 7.753 -12.089 1.00 66.12 89 ARG A N 1
ATOM 698 C CA . ARG A 1 89 ? 21.906 7.208 -11.638 1.00 66.12 89 ARG A CA 1
ATOM 699 C C . ARG A 1 89 ? 22.273 5.932 -12.400 1.00 66.12 89 ARG A C 1
ATOM 701 O O . ARG A 1 89 ? 21.402 5.102 -12.637 1.00 66.12 89 ARG A O 1
ATOM 708 N N . PRO A 1 90 ? 23.562 5.741 -12.741 1.00 68.88 90 PRO A N 1
ATOM 709 C CA . PRO A 1 90 ? 24.020 4.570 -13.491 1.00 68.88 90 PRO A CA 1
ATOM 710 C C . PRO A 1 90 ? 23.916 3.258 -12.700 1.00 68.88 90 PRO A C 1
ATOM 712 O O . PRO A 1 90 ? 23.891 2.187 -13.295 1.00 68.88 90 PRO A O 1
ATOM 715 N N . PHE A 1 91 ? 23.833 3.332 -11.368 1.00 74.56 91 PHE A N 1
ATOM 716 C CA . PHE A 1 91 ? 23.700 2.175 -10.489 1.00 74.56 91 PHE A CA 1
ATOM 717 C C . PHE A 1 91 ? 22.644 2.441 -9.412 1.00 74.56 91 PHE A C 1
ATOM 719 O O . PHE A 1 91 ? 22.520 3.587 -8.955 1.00 74.56 91 PHE A O 1
ATOM 726 N N . PRO A 1 92 ? 21.903 1.404 -8.976 1.00 79.62 92 PRO A N 1
ATOM 727 C CA . PRO A 1 92 ? 20.997 1.542 -7.851 1.00 79.62 92 PRO A CA 1
ATOM 728 C C . PRO A 1 92 ? 21.799 1.903 -6.599 1.00 79.62 92 PRO A C 1
ATOM 730 O O . PRO A 1 92 ? 22.931 1.454 -6.413 1.00 79.62 92 PRO A O 1
ATOM 733 N N . HIS A 1 93 ? 21.212 2.714 -5.727 1.00 84.12 93 HIS A N 1
ATOM 734 C CA . HIS A 1 93 ? 21.868 3.159 -4.501 1.00 84.12 93 HIS A CA 1
ATOM 735 C C . HIS A 1 93 ? 20.995 2.885 -3.286 1.00 84.12 93 HIS A C 1
ATOM 737 O O . HIS A 1 93 ? 19.771 2.824 -3.376 1.00 84.12 93 HIS A O 1
ATOM 743 N N . VAL A 1 94 ? 21.644 2.720 -2.138 1.00 87.50 94 VAL A N 1
ATOM 744 C CA . VAL A 1 94 ? 20.948 2.558 -0.867 1.00 87.50 94 VAL A CA 1
ATOM 745 C C . VAL A 1 94 ? 20.271 3.875 -0.494 1.00 87.50 94 VAL A C 1
ATOM 747 O O . VAL A 1 94 ? 20.920 4.921 -0.473 1.00 87.50 94 VAL A O 1
ATOM 750 N N . CYS A 1 95 ? 18.992 3.817 -0.140 1.00 88.25 95 CYS A N 1
ATOM 751 C CA . CYS A 1 95 ? 18.239 4.936 0.411 1.00 88.25 95 CYS A CA 1
ATOM 752 C C . CYS A 1 95 ? 17.523 4.527 1.704 1.00 88.25 95 CYS A C 1
ATOM 754 O O . CYS A 1 95 ? 17.235 3.351 1.928 1.00 88.25 95 CYS A O 1
ATOM 756 N N . VAL A 1 96 ? 17.245 5.507 2.564 1.00 91.50 96 VAL A N 1
ATOM 757 C CA . VAL A 1 96 ? 16.360 5.340 3.722 1.00 91.50 96 VAL A CA 1
ATOM 758 C C . VAL A 1 96 ? 15.058 6.065 3.410 1.00 91.50 96 VAL A C 1
ATOM 760 O O . VAL A 1 96 ? 15.078 7.231 3.017 1.00 91.50 96 VAL A O 1
ATOM 763 N N . LYS A 1 97 ? 13.934 5.369 3.559 1.00 93.56 97 LYS A N 1
ATOM 764 C CA . LYS A 1 97 ? 12.591 5.887 3.301 1.00 93.56 97 LYS A CA 1
ATOM 765 C C . LYS A 1 97 ? 11.798 5.932 4.596 1.00 93.56 97 LYS A C 1
ATOM 767 O O . LYS A 1 97 ? 11.869 5.004 5.401 1.00 93.56 97 LYS A O 1
ATOM 772 N N . LEU A 1 98 ? 11.066 7.028 4.786 1.00 94.31 98 LEU A N 1
ATOM 773 C CA . LEU A 1 98 ? 10.052 7.131 5.830 1.00 94.31 98 LEU A CA 1
ATOM 774 C C . LEU A 1 98 ? 8.898 6.198 5.475 1.00 94.31 98 LEU A C 1
ATOM 776 O O . LEU A 1 98 ? 8.452 6.171 4.331 1.00 94.31 98 LEU A O 1
ATOM 780 N N . GLU A 1 99 ? 8.400 5.481 6.470 1.00 94.44 99 GLU A N 1
ATOM 781 C CA . GLU A 1 99 ? 7.264 4.582 6.327 1.00 94.44 99 GLU A CA 1
ATOM 782 C C . GLU A 1 99 ? 6.301 4.778 7.486 1.00 94.44 99 GLU A C 1
ATOM 784 O O . GLU A 1 99 ? 6.656 5.303 8.545 1.00 94.44 99 GLU A O 1
ATOM 789 N N . TYR A 1 100 ? 5.085 4.292 7.299 1.00 96.12 100 TYR A N 1
ATOM 790 C CA . TYR A 1 100 ? 4.122 4.128 8.371 1.00 96.12 100 TYR A CA 1
ATOM 791 C C . TYR A 1 100 ? 3.738 2.663 8.469 1.00 96.12 100 TYR A C 1
ATOM 793 O O . TYR A 1 100 ? 3.694 1.962 7.461 1.00 96.12 100 TYR A O 1
ATOM 801 N N . CYS A 1 101 ? 3.481 2.178 9.676 1.00 95.38 101 CYS A N 1
ATOM 802 C CA . CYS A 1 101 ? 3.002 0.820 9.865 1.00 95.38 101 CYS A CA 1
ATOM 803 C C . CYS A 1 101 ? 1.861 0.728 10.868 1.00 95.38 101 CYS A C 1
ATOM 805 O O . CYS A 1 101 ? 1.748 1.547 11.781 1.00 95.38 101 CYS A O 1
ATOM 807 N N . ILE A 1 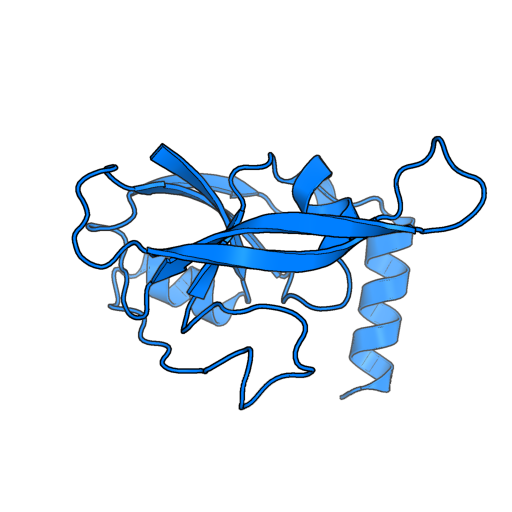102 ? 1.014 -0.276 10.660 1.00 95.81 102 ILE A N 1
ATOM 808 C CA . ILE A 1 102 ? -0.119 -0.614 11.515 1.00 95.81 102 ILE A CA 1
ATOM 809 C C . ILE A 1 102 ? -0.247 -2.139 11.563 1.00 95.81 102 ILE A C 1
ATOM 811 O O . ILE A 1 102 ? -0.028 -2.819 10.560 1.00 95.81 102 ILE A O 1
ATOM 815 N N . THR A 1 103 ? -0.585 -2.704 12.716 1.00 96.44 103 THR A N 1
ATOM 816 C CA . THR A 1 103 ? -0.772 -4.161 12.849 1.00 96.44 103 THR A CA 1
ATOM 817 C C . THR A 1 103 ? -2.179 -4.608 12.483 1.00 96.44 103 THR A C 1
ATOM 819 O O . THR A 1 103 ? -2.395 -5.776 12.176 1.00 96.44 103 THR A O 1
ATOM 822 N N . GLU A 1 104 ? -3.131 -3.680 12.491 1.00 96.38 104 GLU A N 1
ATOM 823 C CA . GLU A 1 104 ? -4.532 -3.950 12.215 1.00 96.38 104 GLU A CA 1
ATOM 824 C C . GLU A 1 104 ? -5.170 -2.772 11.480 1.00 96.38 104 GLU A C 1
ATOM 826 O O . GLU A 1 104 ? -5.051 -1.630 11.924 1.00 96.38 104 GLU A O 1
ATOM 831 N N . TYR A 1 105 ? -5.856 -3.029 10.367 1.00 96.06 105 TYR A N 1
ATOM 832 C CA . TYR A 1 105 ? 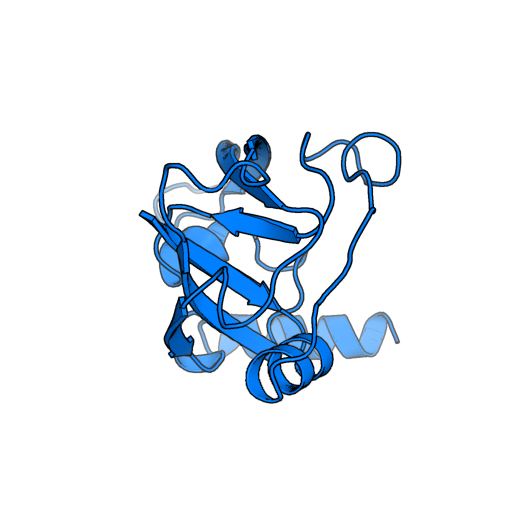-6.663 -2.007 9.703 1.00 96.06 105 TYR A CA 1
ATOM 833 C C . TYR A 1 105 ? -7.841 -2.605 8.934 1.00 96.06 105 TYR A C 1
ATOM 835 O O . TYR A 1 105 ? -7.863 -3.784 8.591 1.00 96.06 105 TYR A O 1
ATOM 843 N N . ASN A 1 106 ? -8.828 -1.765 8.643 1.00 95.81 106 ASN A N 1
ATOM 844 C CA . ASN A 1 106 ? -9.942 -2.069 7.751 1.00 95.81 106 ASN A CA 1
ATOM 845 C C . ASN A 1 106 ? -10.340 -0.799 6.991 1.00 95.81 106 ASN A C 1
ATOM 847 O O . ASN A 1 106 ? -9.745 0.265 7.173 1.00 95.81 106 ASN A O 1
ATOM 851 N N . ARG A 1 107 ? -11.373 -0.887 6.152 1.00 94.38 107 ARG A N 1
ATOM 852 C CA . ARG A 1 107 ? -11.850 0.253 5.352 1.00 94.38 107 ARG A CA 1
ATOM 853 C C . ARG A 1 107 ? -12.394 1.438 6.165 1.00 94.38 107 ARG A C 1
ATOM 855 O O . ARG A 1 107 ? -12.561 2.519 5.608 1.00 94.38 107 ARG A O 1
ATOM 862 N N . ASN A 1 108 ? -12.692 1.246 7.455 1.00 92.25 108 ASN A N 1
ATOM 863 C CA . ASN A 1 108 ? -13.156 2.319 8.338 1.00 92.25 108 ASN A CA 1
ATOM 864 C C . ASN A 1 108 ? -11.976 3.099 8.934 1.00 92.25 108 ASN A C 1
ATOM 866 O O . ASN A 1 108 ? -12.070 4.316 9.081 1.00 92.25 108 ASN A O 1
ATOM 870 N N . THR A 1 109 ? -10.874 2.414 9.266 1.00 94.00 109 THR A N 1
ATOM 871 C CA . THR A 1 109 ? -9.660 3.043 9.819 1.00 94.00 109 THR A CA 1
ATOM 872 C C . THR A 1 109 ? -8.711 3.557 8.738 1.00 94.00 109 THR A C 1
ATOM 874 O O . THR A 1 109 ? -7.987 4.520 8.971 1.00 94.00 109 THR A O 1
ATOM 877 N N . ALA A 1 110 ? -8.742 2.956 7.547 1.00 96.31 110 ALA A N 1
ATOM 878 C CA . ALA A 1 110 ? -8.022 3.406 6.365 1.00 96.31 110 ALA A CA 1
ATOM 879 C C . ALA A 1 110 ? -9.003 3.555 5.201 1.00 96.31 110 ALA A C 1
ATOM 881 O O . ALA A 1 110 ? -9.380 2.576 4.555 1.00 96.31 110 ALA A O 1
ATOM 882 N N . LYS A 1 111 ? -9.446 4.785 4.939 1.00 97.25 111 LYS A N 1
ATOM 883 C CA . LYS A 1 111 ? -10.451 5.056 3.908 1.00 97.25 111 LYS A CA 1
ATOM 884 C C . LYS A 1 111 ? -9.821 4.916 2.533 1.00 97.25 111 LYS A C 1
ATOM 886 O O . LYS A 1 111 ? -8.834 5.582 2.241 1.00 97.25 111 LYS A O 1
ATOM 891 N N . LEU A 1 112 ? -10.391 4.078 1.673 1.00 97.81 112 LEU A N 1
ATOM 892 C CA . LEU A 1 112 ? -9.908 3.943 0.301 1.00 97.81 112 LEU A CA 1
ATOM 893 C C . LEU A 1 112 ? -10.141 5.243 -0.474 1.00 97.81 112 LEU A C 1
ATOM 895 O O . LEU A 1 112 ? -11.278 5.680 -0.625 1.00 97.81 112 LEU A O 1
ATOM 899 N N . VAL A 1 113 ? -9.064 5.821 -0.995 1.00 98.06 113 VAL A N 1
ATOM 900 C CA . VAL A 1 113 ? -9.108 6.979 -1.897 1.00 98.06 113 VAL A CA 1
ATOM 901 C C . VAL A 1 113 ? -9.085 6.503 -3.343 1.00 98.06 113 VAL A C 1
ATOM 903 O O . VAL A 1 113 ? -9.869 6.963 -4.169 1.00 98.06 113 VAL A O 1
ATOM 906 N N . ARG A 1 114 ? -8.186 5.563 -3.657 1.00 97.38 114 ARG A N 1
ATOM 907 C CA . ARG A 1 114 ? -8.040 4.991 -4.998 1.00 97.38 114 ARG A CA 1
ATOM 908 C C . ARG A 1 114 ? -7.402 3.609 -4.929 1.00 97.38 114 ARG A C 1
ATOM 910 O O . ARG A 1 114 ? -6.536 3.376 -4.093 1.00 97.38 114 ARG A O 1
ATOM 917 N N . ALA A 1 115 ? -7.778 2.722 -5.841 1.00 97.50 115 ALA A N 1
ATOM 918 C CA . ALA A 1 115 ? -7.048 1.490 -6.117 1.00 97.50 115 ALA A CA 1
ATOM 919 C C . ALA A 1 115 ? -6.514 1.547 -7.549 1.00 97.50 115 ALA A C 1
ATOM 921 O O . ALA A 1 115 ? -7.221 1.997 -8.449 1.00 97.50 115 A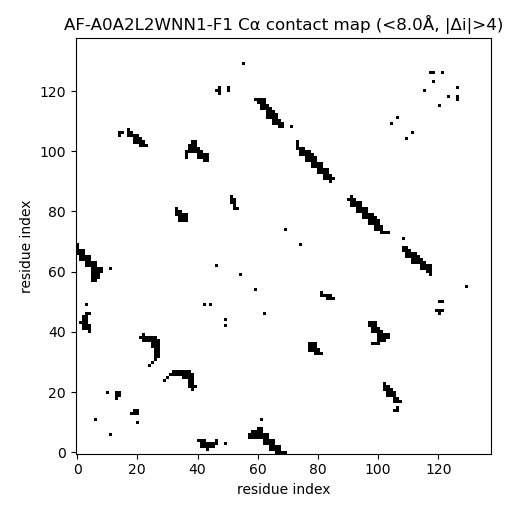LA A O 1
ATOM 922 N N . LEU A 1 116 ? -5.268 1.128 -7.735 1.00 96.88 116 LEU A N 1
ATOM 923 C CA . LEU A 1 116 ? -4.564 1.149 -9.008 1.00 96.88 116 LEU A CA 1
ATOM 924 C C . LEU A 1 116 ? -4.181 -0.271 -9.422 1.00 96.88 116 LEU A C 1
ATOM 926 O O . LEU A 1 116 ? -3.632 -1.011 -8.591 1.00 96.88 116 LEU A O 1
ATOM 930 N N . PRO A 1 117 ? -4.417 -0.643 -10.689 1.00 94.50 117 PRO A N 1
ATOM 931 C CA . PRO A 1 117 ? -3.879 -1.867 -11.242 1.00 94.50 117 PRO A CA 1
ATOM 932 C C . PRO A 1 117 ? -2.379 -1.689 -11.578 1.00 94.50 117 PRO A C 1
ATOM 934 O O . PRO A 1 117 ? -1.891 -0.552 -11.658 1.00 94.50 117 PRO A O 1
ATOM 937 N N . PRO A 1 118 ? -1.620 -2.788 -11.747 1.00 94.06 118 PRO A N 1
ATOM 938 C CA . PRO A 1 118 ? -0.168 -2.745 -11.942 1.00 94.06 118 PRO A CA 1
ATOM 939 C C . PRO A 1 118 ? 0.308 -1.848 -13.087 1.00 94.06 118 PRO A C 1
ATOM 941 O O . PRO A 1 118 ? 1.339 -1.182 -12.981 1.00 94.06 118 PRO A O 1
ATOM 944 N N . GLU A 1 119 ? -0.471 -1.774 -14.160 1.00 94.44 119 GLU A N 1
ATOM 945 C CA . GLU A 1 119 ? -0.166 -1.020 -15.375 1.00 94.44 119 GLU A CA 1
ATOM 946 C C . GLU A 1 119 ? -0.123 0.497 -15.141 1.00 94.44 119 GLU A C 1
ATOM 948 O O . GLU A 1 119 ? 0.459 1.231 -15.940 1.00 94.44 119 GLU A O 1
ATOM 953 N N . GLU A 1 120 ? -0.708 0.988 -14.045 1.00 95.00 120 GLU A N 1
ATOM 954 C CA . GLU A 1 120 ? -0.684 2.412 -13.709 1.00 95.00 120 GLU A CA 1
ATOM 955 C C . GLU A 1 120 ? 0.591 2.846 -12.975 1.00 95.00 120 GLU A C 1
ATOM 957 O O . GLU A 1 120 ? 0.925 4.036 -12.983 1.00 95.00 120 GLU A O 1
ATOM 962 N N . PHE A 1 121 ? 1.333 1.917 -12.362 1.00 93.94 121 PHE A N 1
ATOM 963 C CA . PHE A 1 121 ? 2.533 2.239 -11.579 1.00 93.94 121 PHE A CA 1
ATOM 964 C C . PHE A 1 121 ? 3.820 1.542 -12.038 1.00 93.94 121 PHE A C 1
ATOM 966 O O . PHE A 1 121 ? 4.898 1.997 -11.654 1.00 93.94 121 PHE A O 1
ATOM 973 N N . ALA A 1 122 ? 3.727 0.507 -12.874 1.00 93.62 122 ALA A N 1
ATOM 974 C CA . ALA A 1 122 ? 4.862 -0.247 -13.404 1.00 93.62 122 ALA A CA 1
ATOM 975 C C . ALA A 1 122 ? 4.927 -0.188 -14.939 1.00 93.62 122 ALA A C 1
ATOM 977 O O . ALA A 1 122 ? 3.915 0.007 -15.614 1.00 93.62 122 ALA A O 1
ATOM 978 N N . THR A 1 123 ? 6.119 -0.380 -15.513 1.00 93.00 123 THR A N 1
ATOM 979 C CA . THR A 1 123 ? 6.247 -0.544 -16.974 1.00 93.00 123 THR A CA 1
ATOM 980 C C . THR A 1 123 ? 5.898 -1.968 -17.410 1.00 93.00 123 THR A C 1
ATOM 982 O O . THR A 1 123 ? 5.948 -2.912 -16.621 1.00 93.00 123 THR A O 1
ATOM 985 N N . LYS A 1 124 ? 5.586 -2.158 -18.699 1.00 93.19 124 LYS A N 1
ATOM 986 C CA . LYS A 1 124 ? 5.287 -3.491 -19.256 1.00 93.19 124 LYS A CA 1
ATOM 987 C C . LYS A 1 124 ? 6.459 -4.459 -19.089 1.00 93.19 124 LYS A C 1
ATOM 989 O O . LYS A 1 124 ? 6.255 -5.640 -18.829 1.00 93.19 124 LYS A O 1
ATOM 994 N N . GLU A 1 125 ? 7.682 -3.967 -19.244 1.00 91.94 125 GLU A N 1
ATOM 995 C CA . GLU A 1 125 ? 8.912 -4.738 -19.079 1.00 91.94 125 GLU A CA 1
ATOM 996 C C . GLU A 1 125 ? 9.097 -5.163 -17.620 1.00 91.94 125 GLU A C 1
ATOM 998 O O . GLU A 1 125 ? 9.410 -6.324 -17.362 1.00 91.94 125 GLU A O 1
ATOM 1003 N N . GLU A 1 126 ? 8.849 -4.257 -16.668 1.00 91.56 126 GLU A N 1
ATOM 1004 C CA . GLU A 1 126 ? 8.903 -4.577 -15.239 1.00 91.56 126 GLU A CA 1
ATOM 1005 C C . GLU A 1 126 ? 7.891 -5.663 -14.867 1.00 91.56 126 GLU A C 1
ATOM 1007 O O . GLU A 1 126 ? 8.254 -6.622 -14.187 1.00 91.56 126 GLU A O 1
ATOM 1012 N N . LEU A 1 127 ? 6.648 -5.549 -15.346 1.00 91.8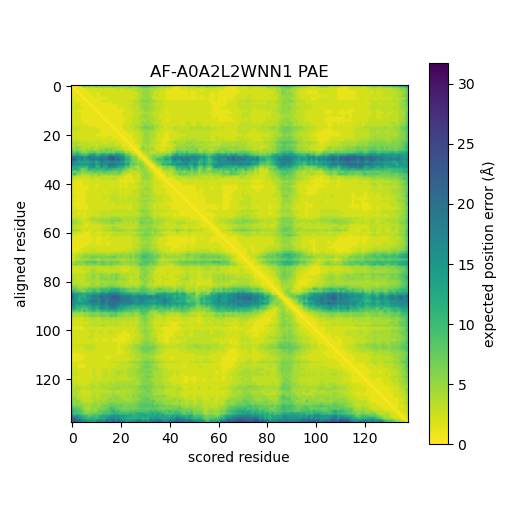1 127 LEU A N 1
ATOM 1013 C CA . LEU A 1 127 ? 5.601 -6.539 -15.085 1.00 91.81 127 LEU A CA 1
ATOM 1014 C C . LEU A 1 127 ? 5.972 -7.916 -15.642 1.00 91.81 127 LEU A C 1
ATOM 1016 O O . LEU A 1 127 ? 5.925 -8.896 -14.903 1.00 91.81 127 LEU A O 1
ATOM 1020 N N . ARG A 1 128 ? 6.457 -7.988 -16.888 1.00 90.62 128 ARG A N 1
ATOM 1021 C CA . ARG A 1 128 ? 6.921 -9.248 -17.497 1.00 90.62 128 ARG A CA 1
ATOM 1022 C C . ARG A 1 128 ? 8.042 -9.907 -16.697 1.00 90.62 128 ARG A C 1
ATOM 1024 O O . ARG A 1 128 ? 8.010 -11.111 -16.461 1.00 90.62 128 ARG A O 1
ATOM 1031 N N . VAL A 1 129 ? 9.041 -9.132 -16.270 1.00 89.50 129 VAL A N 1
ATOM 1032 C CA . VAL A 1 129 ? 10.147 -9.662 -15.454 1.00 89.50 129 VAL A CA 1
ATOM 1033 C C . VAL A 1 129 ? 9.620 -10.198 -14.126 1.00 89.50 129 VAL A C 1
ATOM 1035 O O . VAL A 1 129 ? 10.017 -11.278 -13.690 1.00 89.50 129 VAL A O 1
ATOM 1038 N N . LEU A 1 130 ? 8.712 -9.471 -13.478 1.00 87.50 130 LEU A N 1
ATOM 1039 C CA . LEU A 1 130 ? 8.154 -9.885 -12.198 1.00 87.50 130 LEU A CA 1
ATOM 1040 C C . LEU A 1 130 ? 7.231 -11.103 -12.311 1.00 87.50 130 LEU A C 1
ATOM 1042 O O . LEU A 1 130 ? 7.189 -11.891 -11.367 1.00 87.50 130 LEU A O 1
ATOM 1046 N N . GLU A 1 131 ? 6.519 -11.282 -13.424 1.00 87.00 131 GLU A N 1
ATOM 1047 C CA . GLU A 1 131 ? 5.753 -12.499 -13.713 1.00 87.00 131 GLU A CA 1
ATOM 1048 C C . GLU A 1 131 ? 6.684 -13.707 -13.815 1.00 87.00 131 GLU A C 1
ATOM 1050 O O . GLU A 1 131 ? 6.498 -14.687 -13.096 1.00 87.00 131 GLU A O 1
ATOM 1055 N N . VAL A 1 132 ? 7.753 -13.612 -14.613 1.00 86.75 132 VAL A N 1
ATOM 1056 C CA . VAL A 1 132 ? 8.763 -14.679 -14.730 1.00 86.75 132 VAL A CA 1
ATOM 1057 C C . VAL A 1 132 ? 9.379 -15.011 -13.367 1.00 86.75 132 VAL A C 1
ATOM 1059 O O . VAL A 1 132 ? 9.505 -16.179 -13.003 1.00 86.75 132 VAL A O 1
ATOM 1062 N N . LEU A 1 133 ? 9.718 -13.996 -12.567 1.00 84.38 133 LEU A N 1
ATOM 1063 C CA . LEU A 1 133 ? 10.268 -14.201 -11.224 1.00 84.38 133 LEU A CA 1
ATOM 1064 C C . LEU A 1 133 ? 9.275 -14.853 -10.252 1.00 84.38 133 LEU A C 1
ATOM 1066 O O . LEU A 1 133 ? 9.722 -15.537 -9.331 1.00 84.38 133 LEU A O 1
ATOM 1070 N N . ARG A 1 134 ? 7.961 -14.644 -10.421 1.00 81.94 134 ARG A N 1
ATOM 1071 C CA . ARG A 1 134 ? 6.935 -15.366 -9.652 1.00 81.94 134 ARG A CA 1
ATOM 1072 C C . ARG A 1 134 ? 6.930 -16.848 -10.023 1.00 81.94 134 ARG A C 1
ATOM 1074 O O . ARG A 1 134 ? 6.983 -17.664 -9.112 1.00 81.94 134 ARG A O 1
ATOM 1081 N N . PHE A 1 135 ? 6.965 -17.178 -11.317 1.00 77.69 135 PHE A N 1
ATOM 1082 C CA . PHE A 1 135 ? 6.999 -18.568 -11.801 1.00 77.69 135 PHE A CA 1
ATOM 1083 C C . PHE A 1 135 ? 8.235 -19.353 -11.348 1.00 77.69 135 PHE A C 1
ATOM 1085 O O . PHE A 1 135 ? 8.148 -20.549 -11.113 1.00 77.69 135 PHE A O 1
ATOM 1092 N N . ILE A 1 136 ? 9.395 -18.705 -11.217 1.00 78.06 136 ILE A N 1
ATOM 1093 C CA . ILE A 1 136 ? 10.628 -19.382 -10.771 1.00 78.06 136 ILE A CA 1
ATOM 1094 C C . ILE A 1 136 ? 10.606 -19.674 -9.258 1.00 78.06 136 ILE A C 1
ATOM 1096 O O . ILE A 1 136 ? 11.336 -20.540 -8.781 1.00 78.06 136 ILE A O 1
ATOM 1100 N N . LYS A 1 137 ? 9.813 -18.924 -8.483 1.00 64.56 137 LYS A N 1
ATOM 1101 C CA . LYS A 1 137 ? 9.765 -19.016 -7.015 1.00 64.56 137 LYS A CA 1
ATOM 1102 C C . LYS A 1 137 ? 8.592 -19.842 -6.475 1.00 64.56 137 LYS A C 1
ATOM 1104 O O . LYS A 1 137 ? 8.567 -20.071 -5.267 1.00 64.56 137 LYS A O 1
ATOM 1109 N N . SER A 1 138 ? 7.631 -20.208 -7.324 1.00 55.97 138 SER A N 1
ATOM 1110 C CA . SER A 1 138 ? 6.486 -21.078 -7.012 1.00 55.97 138 SER A CA 1
ATOM 1111 C C . SER A 1 138 ? 6.848 -22.547 -7.155 1.00 55.97 138 SER A C 1
ATOM 1113 O O . SER A 1 138 ? 6.444 -23.328 -6.271 1.00 55.97 138 SER A O 1
#

Radius of gyration: 14.77 Å; Cα contacts (8 Å, |Δi|>4): 261; chains: 1; bounding box: 39×32×37 Å

Sequence (138 aa):
MILTRFCSRQEFDKFLAGETLINNTDHYRGGKGGSVSKGFCFSPDEPKTAWRYLKGIVSYDACIIVDIPDDTPMLRKSCGKYMDYSNSRPFPHVCVKLEYCITEYNRNTAKLVRALPPEEFATKEELRVLEVLRFIKS

pLDDT: mean 90.01, std 9.33, range [55.97, 98.44]

Nearest PDB structures (foldseek):
  8umc-assembly1_D  TM=4.353E-01  e=4.370E+00  Deinococcus aerius
  5vpj-assembly3_J  TM=2.549E-01  e=1.514E+00  Actinomadura verrucosospora
  7cpx-assembly1_A  TM=2.487E-01  e=1.916E+00  Aspergillus terreus

Secondary structure (DSSP, 8-state):
-EEEEEE-HHHHHHHHHT--EE---BTTTSSSS-B--BSEEEBSS-HHHHHHHHTTTS--SEEEEEE--TT-TT-EEEEEEEEE--TTSSS-EEEEEEEEEESEE-TTTSEEEEEE-GGGTS-HHHHHHHHHHHHHH-

Solvent-accessible surface area (backbone atoms only — not comparable to full-atom values): 7535 Å² total; per-residue (Å²): 73,69,33,25,34,60,31,40,57,70,60,50,52,40,34,74,74,54,39,78,46,75,35,83,53,40,34,37,85,76,43,91,58,39,26,70,37,44,32,49,66,30,32,71,46,56,62,54,62,42,39,48,44,41,66,91,79,55,48,59,64,29,37,38,32,27,40,30,62,84,81,44,87,66,63,37,85,33,42,33,56,36,53,38,58,58,90,90,48,99,61,68,42,82,43,78,43,72,29,34,17,27,43,64,49,26,45,85,65,35,33,77,74,47,77,40,56,50,78,79,47,46,53,74,68,56,51,53,53,53,52,54,56,48,66,77,73,108

Mean predicted aligned error: 4.67 Å